Protein AF-A0A9D2EXW7-F1 (afdb_monomer_lite)

Radius of gyration: 15.66 Å; chains: 1; bounding box: 47×30×34 Å

Secondary structure (DSSP, 8-state):
--HHHHHHHHHHHHHHHHIIIIIHHHHHHH-HHHHHHHHHHHHH--HHHHHHHHHHHHHHHHHHHHHHHH--TTSHHHHHHHHHHHHHHHHHH-TTT--HHHHHHHHHHHHH-HHHHHHHHHHH-TTHHHHHHHHHHHHH-

pLDDT: mean 93.56, std 4.59, range [64.69, 98.62]

Organism: NCBI:txid2838712

Foldseek 3Di:
DDPVVVVLVVLLVVLVVCCVVCVVVCCVVPNPVQSVQLSVLSSPDDPVLVVVLVVLVLVLLVLLLVVVVVVDLLDPSNLVSLVSVLVSVCSRRNPVRDDLVVQLVVLVVLVVDVVSQCVSCVSRNHCSSVSNSSSSVSNSD

Structure (mmCIF, N/CA/C/O backbone):
data_AF-A0A9D2EXW7-F1
#
_entry.id   AF-A0A9D2EXW7-F1
#
loop_
_atom_site.group_PDB
_atom_site.id
_atom_site.type_symbol
_atom_site.label_atom_id
_atom_site.label_alt_id
_atom_site.label_comp_id
_atom_site.label_asym_id
_atom_site.label_entity_id
_atom_site.label_seq_id
_atom_site.pdbx_PDB_ins_code
_atom_site.Cartn_x
_atom_site.Cartn_y
_atom_site.Cartn_z
_atom_site.occupancy
_atom_site.B_iso_or_equiv
_atom_site.auth_seq_id
_atom_site.auth_comp_id
_atom_site.auth_asym_id
_atom_site.auth_atom_id
_atom_site.pdbx_PDB_model_num
ATOM 1 N N . MET A 1 1 ? 29.314 3.606 -13.745 1.00 64.69 1 MET A N 1
ATOM 2 C CA . MET A 1 1 ? 27.901 3.501 -14.158 1.00 64.69 1 MET A CA 1
ATOM 3 C C . MET A 1 1 ? 27.293 4.883 -14.022 1.00 64.69 1 MET A C 1
ATOM 5 O O . MET A 1 1 ? 27.825 5.673 -13.252 1.00 64.69 1 MET A O 1
ATOM 9 N N . SER A 1 2 ? 26.284 5.225 -14.819 1.00 88.25 2 SER A N 1
ATOM 10 C CA . SER A 1 2 ? 25.546 6.481 -14.599 1.00 88.25 2 SER A CA 1
ATOM 11 C C . SER A 1 2 ? 24.506 6.305 -13.486 1.00 88.25 2 SER A C 1
ATOM 13 O O . SER A 1 2 ? 24.020 5.192 -13.287 1.00 88.25 2 SER A O 1
ATOM 15 N N . GLU A 1 3 ? 24.109 7.388 -12.808 1.00 85.19 3 GLU A N 1
ATOM 16 C CA . GLU A 1 3 ? 23.047 7.368 -11.778 1.00 85.19 3 GLU A CA 1
ATOM 17 C C . GLU A 1 3 ? 21.751 6.717 -12.302 1.00 85.19 3 GLU A C 1
ATOM 19 O O . GLU A 1 3 ? 21.071 5.960 -11.611 1.00 85.19 3 GLU A O 1
ATOM 24 N N . HIS A 1 4 ? 21.447 6.941 -13.582 1.00 84.81 4 HIS A N 1
ATOM 25 C CA . HIS A 1 4 ? 20.311 6.335 -14.269 1.00 84.81 4 HIS A CA 1
ATOM 26 C C . HIS A 1 4 ? 20.429 4.805 -14.407 1.00 84.81 4 HIS A C 1
ATOM 28 O O . HIS A 1 4 ? 19.433 4.091 -14.272 1.00 84.81 4 HIS A O 1
ATOM 34 N N . GLU A 1 5 ? 21.625 4.280 -14.678 1.00 88.25 5 GLU A N 1
ATOM 35 C CA . GLU A 1 5 ? 21.863 2.833 -14.753 1.00 88.25 5 GLU A CA 1
ATOM 36 C C . GLU A 1 5 ? 21.848 2.175 -13.374 1.00 88.25 5 GLU A C 1
ATOM 38 O O . GLU A 1 5 ? 21.300 1.081 -13.230 1.00 88.25 5 GLU A O 1
ATOM 43 N N . GLU A 1 6 ? 22.399 2.850 -12.364 1.00 91.12 6 GLU A N 1
ATOM 44 C CA . GLU A 1 6 ? 22.346 2.416 -10.964 1.00 91.12 6 GLU A CA 1
ATOM 45 C C . GLU A 1 6 ? 20.900 2.288 -10.486 1.00 91.12 6 GLU A C 1
ATOM 47 O O . GLU A 1 6 ? 20.502 1.242 -9.971 1.00 91.12 6 GLU A O 1
ATOM 52 N N . PHE A 1 7 ? 20.074 3.301 -10.752 1.00 92.25 7 PHE A N 1
ATOM 53 C CA . PHE A 1 7 ? 18.669 3.269 -10.369 1.00 92.25 7 PHE A CA 1
ATOM 54 C C . PHE A 1 7 ? 17.874 2.183 -11.112 1.00 92.25 7 PHE A C 1
ATOM 56 O O . PHE A 1 7 ? 17.059 1.479 -10.514 1.00 92.25 7 PHE A O 1
ATOM 63 N N . LYS A 1 8 ? 18.133 1.974 -12.412 1.00 91.50 8 LYS A N 1
ATOM 64 C CA . LYS A 1 8 ? 17.538 0.847 -13.153 1.00 91.50 8 LYS A CA 1
ATOM 65 C C . LYS A 1 8 ? 17.917 -0.505 -12.554 1.00 91.50 8 LYS A C 1
ATOM 67 O O . LYS A 1 8 ? 17.059 -1.383 -12.474 1.00 91.50 8 LYS A O 1
ATOM 72 N N . ALA A 1 9 ? 19.175 -0.678 -12.149 1.00 93.06 9 ALA A N 1
ATOM 73 C CA . ALA A 1 9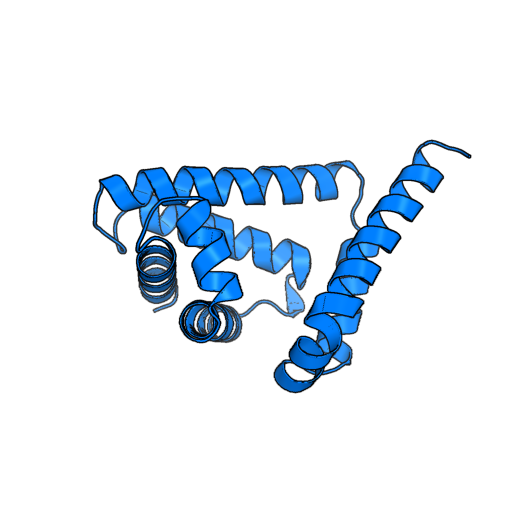 ? 19.632 -1.906 -11.513 1.00 93.06 9 ALA A CA 1
ATOM 74 C C . ALA A 1 9 ? 18.941 -2.135 -10.160 1.00 93.06 9 ALA A C 1
ATOM 76 O O . ALA A 1 9 ? 18.497 -3.251 -9.908 1.00 93.06 9 ALA A O 1
ATOM 77 N N . LEU A 1 10 ? 18.772 -1.080 -9.356 1.00 93.69 10 LEU A N 1
ATOM 78 C CA . LEU A 1 10 ? 18.067 -1.136 -8.072 1.00 93.69 10 LEU A CA 1
ATOM 79 C C . LEU A 1 10 ? 16.608 -1.578 -8.238 1.00 93.69 10 LEU A C 1
ATOM 81 O O . LEU A 1 10 ? 16.165 -2.499 -7.556 1.00 93.69 10 LEU A O 1
ATOM 85 N N . LYS A 1 11 ? 15.869 -0.983 -9.184 1.00 93.88 11 LYS A N 1
ATOM 86 C CA . LYS A 1 11 ? 14.479 -1.387 -9.458 1.00 93.88 11 LYS A CA 1
ATOM 87 C C . LYS A 1 11 ? 14.377 -2.844 -9.892 1.00 93.88 11 LYS A C 1
ATOM 89 O O . LYS A 1 11 ? 13.514 -3.568 -9.409 1.00 93.88 11 LYS A O 1
ATOM 94 N N . ARG A 1 12 ? 15.261 -3.272 -10.801 1.00 93.94 12 ARG A N 1
ATOM 95 C CA . ARG A 1 12 ? 15.299 -4.661 -11.271 1.00 93.94 12 ARG A CA 1
ATOM 96 C C . ARG A 1 12 ? 15.551 -5.622 -10.113 1.00 93.94 12 ARG A C 1
ATOM 98 O O . ARG A 1 12 ? 14.824 -6.597 -9.995 1.00 93.94 12 ARG A O 1
ATOM 105 N N . GLN A 1 13 ? 16.516 -5.315 -9.248 1.00 95.00 13 GLN A N 1
ATOM 106 C CA . GLN A 1 13 ? 16.797 -6.132 -8.073 1.00 95.00 13 GLN A CA 1
ATOM 107 C C . GLN A 1 13 ? 15.569 -6.242 -7.157 1.00 95.00 13 GLN A C 1
ATOM 109 O O . GLN A 1 13 ? 15.202 -7.348 -6.777 1.00 95.00 13 GLN A O 1
ATOM 114 N N . ALA A 1 14 ? 14.893 -5.129 -6.857 1.00 93.06 14 ALA A N 1
ATOM 115 C CA . ALA A 1 14 ? 13.689 -5.144 -6.024 1.00 93.06 14 ALA A CA 1
ATOM 116 C C . ALA A 1 14 ? 12.558 -5.999 -6.634 1.00 93.06 14 ALA A C 1
ATOM 118 O O . ALA A 1 14 ? 11.897 -6.758 -5.926 1.00 93.06 14 ALA A O 1
ATOM 119 N N . ILE A 1 15 ? 12.358 -5.914 -7.954 1.00 94.19 15 ILE A N 1
ATOM 120 C CA . ILE A 1 15 ? 11.365 -6.724 -8.678 1.00 94.19 15 ILE A CA 1
ATOM 121 C C . ILE A 1 15 ? 11.743 -8.211 -8.643 1.00 94.19 15 ILE A C 1
ATOM 123 O O . ILE A 1 15 ? 10.897 -9.045 -8.333 1.00 94.19 15 ILE A O 1
ATOM 127 N N . GLU A 1 16 ? 13.005 -8.555 -8.909 1.00 94.44 16 GLU A N 1
ATOM 128 C CA . GLU A 1 16 ? 13.503 -9.938 -8.876 1.00 94.44 16 GLU A CA 1
ATOM 129 C C . GLU A 1 16 ? 13.417 -10.553 -7.472 1.00 94.44 16 GLU A C 1
ATOM 131 O O . GLU A 1 16 ? 13.066 -11.724 -7.320 1.00 94.44 16 GLU A O 1
ATOM 136 N N . GLU A 1 17 ? 13.706 -9.774 -6.429 1.00 93.81 17 GLU A N 1
ATOM 137 C CA . GLU A 1 17 ? 13.568 -10.209 -5.040 1.00 93.81 17 GLU A CA 1
ATOM 138 C C . GLU A 1 17 ? 12.105 -10.497 -4.685 1.00 93.81 17 GLU A C 1
ATOM 140 O O . GLU A 1 17 ? 11.823 -11.549 -4.102 1.00 93.81 17 GLU A O 1
ATOM 145 N N . ASN A 1 18 ? 11.180 -9.623 -5.098 1.00 91.62 18 ASN A N 1
ATOM 146 C CA . ASN A 1 18 ? 9.744 -9.838 -4.933 1.00 91.62 18 ASN A CA 1
ATOM 147 C C . ASN A 1 18 ? 9.257 -11.070 -5.714 1.00 91.62 18 ASN A C 1
ATOM 149 O O . ASN A 1 18 ? 8.551 -11.911 -5.161 1.00 91.62 18 ASN A O 1
ATOM 153 N N . GLU A 1 19 ? 9.676 -11.227 -6.970 1.00 90.75 19 GLU A N 1
ATOM 154 C CA . GLU A 1 19 ? 9.340 -12.381 -7.810 1.00 90.75 19 GLU A CA 1
ATOM 155 C C . GLU A 1 19 ? 9.844 -13.693 -7.189 1.00 90.75 19 GLU A C 1
ATOM 157 O O . GLU A 1 19 ? 9.128 -14.693 -7.138 1.00 90.75 19 GLU A O 1
ATOM 162 N N . ARG A 1 20 ? 11.060 -13.692 -6.636 1.00 93.50 20 ARG A N 1
ATOM 163 C CA . ARG A 1 20 ? 11.626 -14.859 -5.952 1.00 93.50 20 ARG A CA 1
ATOM 164 C C . ARG A 1 20 ? 10.865 -15.210 -4.671 1.00 93.50 20 ARG A C 1
ATOM 166 O O . ARG A 1 20 ? 10.736 -16.392 -4.359 1.00 93.50 20 ARG A O 1
ATOM 173 N N . ALA A 1 21 ? 10.404 -14.209 -3.923 1.00 87.88 21 ALA A N 1
ATOM 174 C CA . ALA A 1 21 ? 9.714 -14.406 -2.651 1.00 87.88 21 ALA A CA 1
ATOM 175 C C . ALA A 1 21 ? 8.222 -14.755 -2.817 1.00 87.88 21 ALA A C 1
ATOM 177 O O . ALA A 1 21 ? 7.698 -15.576 -2.063 1.00 87.88 21 ALA A O 1
ATOM 178 N N . HIS A 1 22 ? 7.550 -14.153 -3.803 1.00 87.25 22 HIS A N 1
ATOM 179 C CA . HIS A 1 22 ? 6.088 -14.160 -3.928 1.00 87.25 22 HIS A CA 1
ATOM 180 C C . HIS A 1 22 ? 5.572 -14.503 -5.337 1.00 87.25 22 HIS A C 1
ATOM 182 O O . HIS A 1 22 ? 4.378 -14.751 -5.498 1.00 87.25 22 HIS A O 1
ATOM 188 N N . GLY A 1 23 ? 6.434 -14.559 -6.358 1.00 89.62 23 GLY A N 1
ATOM 189 C CA . GLY A 1 23 ? 6.032 -14.677 -7.765 1.00 89.62 23 GLY A CA 1
ATOM 190 C C . GLY A 1 23 ? 5.238 -15.942 -8.081 1.00 89.62 23 GLY A C 1
ATOM 191 O O . GLY A 1 23 ? 4.206 -15.862 -8.736 1.00 89.62 23 GLY A O 1
ATOM 192 N N . ARG A 1 24 ? 5.641 -17.109 -7.553 1.00 93.00 24 ARG A N 1
ATOM 193 C CA . ARG A 1 24 ? 4.905 -18.373 -7.772 1.00 93.00 24 ARG A CA 1
ATOM 194 C C . ARG A 1 24 ? 3.452 -18.279 -7.300 1.00 93.00 24 ARG A C 1
ATOM 196 O O . ARG A 1 24 ? 2.546 -18.576 -8.067 1.00 93.00 24 ARG A O 1
ATOM 203 N N . GLU A 1 25 ? 3.241 -17.842 -6.063 1.00 88.56 25 GLU A N 1
ATOM 204 C CA . GLU A 1 25 ? 1.899 -17.675 -5.499 1.00 88.56 25 GLU A CA 1
ATOM 205 C C . GLU A 1 25 ? 1.097 -16.621 -6.268 1.00 88.56 25 GLU A C 1
ATOM 207 O O . GLU A 1 25 ? -0.079 -16.826 -6.574 1.00 88.56 25 GLU A O 1
ATOM 212 N N . ALA A 1 26 ? 1.728 -15.490 -6.594 1.00 87.56 26 ALA A N 1
ATOM 213 C CA . ALA A 1 26 ? 1.077 -14.425 -7.340 1.00 87.56 26 ALA A CA 1
ATOM 214 C C . ALA A 1 26 ? 0.623 -14.913 -8.726 1.00 87.56 26 ALA A C 1
ATOM 216 O O . ALA A 1 26 ? -0.495 -14.611 -9.138 1.00 87.56 26 ALA A O 1
ATOM 217 N N . ARG A 1 27 ? 1.440 -15.719 -9.412 1.00 93.50 27 ARG A N 1
ATOM 218 C CA . ARG A 1 27 ? 1.114 -16.321 -10.714 1.00 93.50 27 ARG A CA 1
ATOM 219 C C . ARG A 1 27 ? 0.012 -17.365 -10.608 1.00 93.50 27 ARG A C 1
ATOM 221 O O . ARG A 1 27 ? -0.907 -17.351 -11.417 1.00 93.50 27 ARG A O 1
ATOM 228 N N . GLU A 1 28 ? 0.044 -18.220 -9.588 1.00 91.44 28 GLU A N 1
ATOM 229 C CA . GLU A 1 28 ? -1.023 -19.199 -9.335 1.00 91.44 28 GLU A CA 1
ATOM 230 C C . GLU A 1 28 ? -2.379 -18.521 -9.078 1.00 91.44 28 GLU A C 1
ATOM 232 O O . GLU A 1 28 ? -3.416 -19.039 -9.492 1.00 91.44 28 GLU A O 1
ATOM 237 N N . ARG A 1 29 ? -2.384 -17.350 -8.425 1.00 85.69 29 ARG A N 1
ATOM 238 C CA . ARG A 1 29 ? -3.615 -16.632 -8.067 1.00 85.69 29 ARG A CA 1
ATOM 239 C C . ARG A 1 29 ? -4.108 -15.663 -9.145 1.00 85.69 29 ARG A C 1
ATOM 241 O O . ARG A 1 29 ? -5.316 -15.550 -9.341 1.00 85.69 29 ARG A O 1
ATOM 248 N N . TYR A 1 30 ? -3.205 -14.947 -9.809 1.00 85.88 30 TYR A N 1
ATOM 249 C CA . TYR A 1 30 ? -3.541 -13.835 -10.709 1.00 85.88 30 TYR A CA 1
ATOM 250 C C . TYR A 1 30 ? -3.129 -14.070 -12.170 1.00 85.88 30 TYR A C 1
ATOM 252 O O . TYR A 1 30 ? -3.553 -13.317 -13.046 1.00 85.88 30 TYR A O 1
ATOM 260 N N . GLY A 1 31 ? -2.357 -15.124 -12.445 1.00 91.62 31 GLY A N 1
ATOM 261 C CA . GLY A 1 31 ? -1.861 -15.476 -13.773 1.00 91.62 31 GLY A CA 1
ATOM 262 C C . GLY A 1 31 ? -0.555 -14.777 -14.148 1.00 91.62 31 GLY A C 1
ATOM 263 O O . GLY A 1 31 ? -0.245 -13.684 -13.668 1.00 91.62 31 GLY A O 1
ATOM 264 N N . ASP A 1 32 ? 0.193 -15.412 -15.051 1.00 94.38 32 ASP A N 1
ATOM 265 C CA . ASP A 1 32 ? 1.488 -14.919 -15.533 1.00 94.38 32 ASP A CA 1
ATOM 266 C C . ASP A 1 32 ? 1.383 -13.513 -16.131 1.00 94.38 32 ASP A C 1
ATOM 268 O O . ASP A 1 32 ? 2.082 -12.604 -15.689 1.00 94.38 32 ASP A O 1
ATOM 272 N N . ASP A 1 33 ? 0.417 -13.296 -17.026 1.00 93.44 33 ASP A N 1
ATOM 273 C CA . ASP A 1 33 ? 0.213 -12.009 -17.698 1.00 93.44 33 ASP A CA 1
ATOM 274 C C . ASP A 1 33 ? -0.042 -10.842 -16.731 1.00 93.44 33 ASP A C 1
ATOM 276 O O . ASP A 1 33 ? 0.241 -9.686 -17.056 1.00 93.44 33 ASP A O 1
ATOM 280 N N . ALA A 1 34 ? -0.652 -11.100 -15.570 1.00 89.94 34 ALA A N 1
ATOM 281 C CA . ALA A 1 34 ? -0.915 -10.062 -14.577 1.00 89.94 34 ALA A CA 1
ATOM 282 C C . ALA A 1 34 ? 0.354 -9.700 -13.800 1.00 89.94 34 ALA A C 1
ATOM 284 O O . ALA A 1 34 ? 0.622 -8.516 -13.589 1.00 89.94 34 ALA A O 1
ATOM 285 N N . VAL A 1 35 ? 1.134 -10.711 -13.413 1.00 91.62 35 VAL A N 1
ATOM 286 C CA . VAL A 1 35 ? 2.400 -10.533 -12.693 1.00 91.62 35 VAL A CA 1
ATOM 287 C C . VAL A 1 35 ? 3.444 -9.878 -13.594 1.00 91.62 35 VAL A C 1
ATOM 289 O O . VAL A 1 35 ? 4.071 -8.902 -13.186 1.00 91.62 35 VAL A O 1
ATOM 292 N N . ASP A 1 36 ? 3.565 -10.330 -14.842 1.00 94.62 36 ASP A N 1
ATOM 293 C CA . ASP A 1 36 ? 4.504 -9.764 -15.812 1.00 94.62 36 ASP A CA 1
ATOM 294 C C . ASP A 1 36 ? 4.181 -8.293 -16.098 1.00 94.62 36 ASP A C 1
ATOM 296 O O . ASP A 1 36 ? 5.063 -7.438 -16.011 1.00 94.62 36 ASP A O 1
ATOM 300 N N . ALA A 1 37 ? 2.904 -7.957 -16.310 1.00 93.38 37 ALA A N 1
ATOM 301 C CA . ALA A 1 37 ? 2.490 -6.570 -16.514 1.00 93.38 37 ALA A CA 1
ATOM 302 C C . ALA A 1 37 ? 2.774 -5.672 -15.295 1.00 93.38 37 ALA A C 1
ATOM 304 O O . ALA A 1 37 ? 3.162 -4.513 -15.461 1.00 93.38 37 ALA A O 1
ATOM 305 N N . ALA A 1 38 ? 2.600 -6.183 -14.071 1.00 92.25 38 ALA A N 1
ATOM 306 C CA . ALA A 1 38 ? 2.926 -5.437 -12.856 1.00 92.25 38 ALA A CA 1
ATOM 307 C C . ALA A 1 38 ? 4.444 -5.209 -12.720 1.00 92.25 38 ALA A C 1
ATOM 309 O O . ALA A 1 38 ? 4.887 -4.094 -12.430 1.00 92.25 38 ALA A O 1
ATOM 310 N N . ASN A 1 39 ? 5.252 -6.233 -13.001 1.00 94.31 39 ASN A N 1
ATOM 311 C CA . ASN A 1 39 ? 6.712 -6.146 -12.981 1.00 94.31 39 ASN A CA 1
ATOM 312 C C . ASN A 1 39 ? 7.234 -5.155 -14.039 1.00 94.31 39 ASN A C 1
ATOM 314 O O . ASN A 1 39 ? 8.057 -4.289 -13.730 1.00 94.31 39 ASN A O 1
ATOM 318 N N . GLU A 1 40 ? 6.716 -5.207 -15.268 1.00 94.25 40 GLU A N 1
ATOM 319 C CA . GLU A 1 40 ? 7.039 -4.247 -16.333 1.00 94.25 40 GLU A CA 1
ATOM 320 C C . GLU A 1 40 ? 6.642 -2.813 -15.958 1.00 94.25 40 GLU A C 1
ATOM 322 O O . GLU A 1 40 ? 7.394 -1.857 -16.194 1.00 94.25 40 GLU A O 1
ATOM 327 N N . ARG A 1 41 ? 5.482 -2.640 -15.312 1.00 92.88 41 ARG A N 1
ATOM 328 C CA . ARG A 1 41 ? 5.038 -1.330 -14.830 1.00 92.88 41 ARG A CA 1
ATOM 329 C C . ARG A 1 41 ?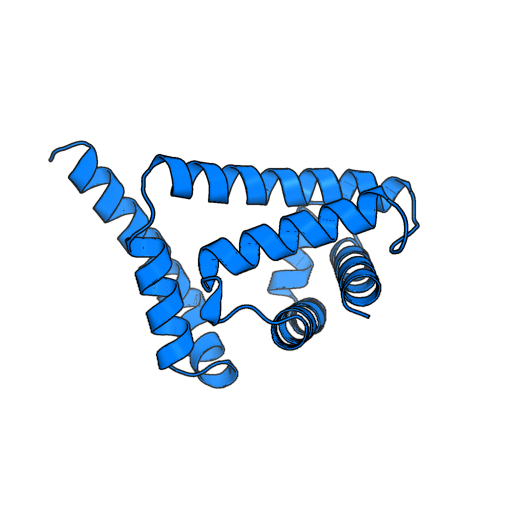 6.018 -0.765 -13.809 1.00 92.88 41 ARG A C 1
ATOM 331 O O . ARG A 1 41 ? 6.461 0.370 -13.979 1.00 92.88 41 ARG A O 1
ATOM 338 N N . LEU A 1 42 ? 6.409 -1.543 -12.804 1.00 92.56 42 LEU A N 1
ATOM 339 C CA . LEU A 1 42 ? 7.394 -1.118 -11.806 1.00 92.56 42 LEU A CA 1
ATOM 340 C C . LEU A 1 42 ? 8.753 -0.798 -12.441 1.00 92.56 42 LEU A C 1
ATOM 342 O O . LEU A 1 42 ? 9.374 0.217 -12.116 1.00 92.56 42 LEU A O 1
ATOM 346 N N . ALA A 1 43 ? 9.193 -1.610 -13.404 1.00 93.62 43 ALA A N 1
ATOM 347 C CA . ALA A 1 43 ? 10.436 -1.375 -14.129 1.00 93.62 43 ALA A CA 1
ATOM 348 C C . ALA A 1 43 ? 10.406 -0.063 -14.937 1.00 93.62 43 ALA A C 1
ATOM 350 O O . ALA A 1 43 ? 11.444 0.597 -15.066 1.00 93.62 43 ALA A O 1
ATOM 351 N N . SER A 1 44 ? 9.234 0.348 -15.434 1.00 92.56 44 SER A N 1
ATOM 352 C CA . SER A 1 44 ? 9.053 1.568 -16.238 1.00 92.56 44 SER A CA 1
ATOM 353 C C . SER A 1 44 ? 8.864 2.858 -15.432 1.00 92.56 44 SER A C 1
ATOM 355 O O . SER A 1 44 ? 9.007 3.931 -16.016 1.00 92.56 44 SER A O 1
ATOM 357 N N . LEU A 1 45 ? 8.613 2.790 -14.117 1.00 91.81 45 LEU A N 1
ATOM 358 C CA . LEU A 1 45 ? 8.489 3.983 -13.267 1.00 91.81 45 LEU A CA 1
ATOM 359 C C . LEU A 1 45 ? 9.738 4.872 -13.359 1.00 91.81 45 LEU A C 1
ATOM 361 O O . LEU A 1 45 ? 10.873 4.388 -13.271 1.00 91.81 45 LEU A O 1
ATOM 365 N N . SER A 1 46 ? 9.544 6.181 -13.487 1.00 92.38 46 SER A N 1
ATOM 366 C CA . SER A 1 46 ? 10.609 7.162 -13.270 1.00 92.38 46 SER A CA 1
ATOM 367 C C . SER A 1 46 ? 11.112 7.128 -11.820 1.00 92.38 46 SER A C 1
ATOM 369 O O . SER A 1 46 ? 10.495 6.531 -10.936 1.00 92.38 46 SER A O 1
ATOM 371 N N . GLN A 1 47 ? 12.259 7.758 -11.561 1.00 92.50 47 GLN A N 1
ATOM 372 C CA . GLN A 1 47 ? 12.799 7.857 -10.202 1.00 92.50 47 GLN A CA 1
ATOM 373 C C . GLN A 1 47 ? 11.852 8.610 -9.262 1.00 92.50 47 GLN A C 1
ATOM 375 O O . GLN A 1 47 ? 11.667 8.194 -8.118 1.00 92.50 47 GLN A O 1
ATOM 380 N N . ASP A 1 48 ? 11.198 9.656 -9.767 1.00 92.25 48 ASP A N 1
ATOM 381 C CA . ASP A 1 48 ? 10.209 10.415 -9.007 1.00 92.25 48 ASP A CA 1
ATOM 382 C C . ASP A 1 48 ? 8.968 9.574 -8.704 1.00 92.25 48 ASP A C 1
ATOM 384 O O . ASP A 1 48 ? 8.565 9.499 -7.546 1.00 92.25 48 ASP A O 1
ATOM 388 N N . GLU A 1 49 ? 8.410 8.867 -9.695 1.00 91.69 49 GLU A N 1
ATOM 389 C CA . GLU A 1 49 ? 7.258 7.976 -9.481 1.00 91.69 49 GLU A CA 1
ATOM 390 C C . GLU A 1 49 ? 7.576 6.832 -8.506 1.00 91.69 49 GLU A C 1
ATOM 392 O O . GLU A 1 49 ? 6.737 6.463 -7.685 1.00 91.69 49 GLU A O 1
ATOM 397 N N . TRP A 1 50 ? 8.786 6.271 -8.565 1.00 92.88 50 TRP A N 1
ATOM 398 C CA . TRP A 1 50 ? 9.227 5.259 -7.605 1.00 92.88 50 TRP A CA 1
ATOM 399 C C . TRP A 1 50 ? 9.319 5.835 -6.189 1.00 92.88 50 TRP A C 1
ATOM 401 O O . TRP A 1 50 ? 8.814 5.242 -5.237 1.00 92.88 50 TRP A O 1
ATOM 411 N N . GLY A 1 51 ? 9.899 7.030 -6.050 1.00 93.62 51 GLY A N 1
ATOM 412 C CA . GLY A 1 51 ? 9.935 7.739 -4.775 1.00 93.62 51 GLY A CA 1
ATOM 413 C C . GLY A 1 51 ? 8.536 8.091 -4.261 1.00 93.62 51 GLY A C 1
ATOM 414 O O . GLY A 1 51 ? 8.278 8.001 -3.064 1.00 93.62 51 GLY A O 1
ATOM 415 N N . GLU A 1 52 ? 7.603 8.463 -5.138 1.00 92.62 52 GLU A N 1
ATOM 416 C CA . GLU A 1 52 ? 6.198 8.670 -4.778 1.00 92.62 52 GLU A CA 1
ATOM 417 C C . GLU A 1 52 ? 5.524 7.387 -4.297 1.00 92.62 52 GLU A C 1
ATOM 419 O O . GLU A 1 52 ? 4.800 7.431 -3.303 1.00 92.62 52 GLU A O 1
ATOM 424 N N . LYS A 1 53 ? 5.780 6.251 -4.955 1.00 93.81 53 LYS A N 1
ATOM 425 C CA . LYS A 1 53 ? 5.290 4.934 -4.529 1.00 93.81 53 LYS A CA 1
ATOM 426 C C . LYS A 1 53 ? 5.761 4.608 -3.110 1.00 93.81 53 LYS A C 1
ATOM 428 O O . LYS A 1 53 ? 4.937 4.238 -2.276 1.00 93.81 53 LYS A O 1
ATOM 433 N N . ASP A 1 54 ? 7.053 4.780 -2.828 1.00 93.62 54 ASP A N 1
ATOM 434 C CA . ASP A 1 54 ? 7.635 4.508 -1.506 1.00 93.62 54 ASP A CA 1
ATOM 435 C C . ASP A 1 54 ? 7.081 5.454 -0.431 1.00 93.62 54 ASP A C 1
ATOM 437 O O . ASP A 1 54 ? 6.696 5.016 0.654 1.00 93.62 54 ASP A O 1
ATOM 441 N N . ARG A 1 55 ? 6.965 6.755 -0.733 1.00 97.06 55 ARG A N 1
ATOM 442 C CA . ARG A 1 55 ? 6.363 7.732 0.192 1.00 97.06 55 ARG A CA 1
ATOM 443 C C . ARG A 1 55 ? 4.894 7.423 0.466 1.00 97.06 55 ARG A C 1
ATOM 445 O O . ARG A 1 55 ? 4.459 7.527 1.608 1.00 97.06 55 ARG A O 1
ATOM 452 N N . LEU A 1 56 ? 4.135 7.038 -0.561 1.00 97.62 56 LEU A N 1
ATOM 453 C CA . LEU A 1 56 ? 2.727 6.678 -0.418 1.00 97.62 56 LEU A CA 1
ATOM 454 C C . LEU A 1 56 ? 2.555 5.437 0.463 1.00 97.62 56 LEU A C 1
ATOM 456 O O . LEU A 1 56 ? 1.649 5.408 1.286 1.00 97.62 56 LEU A O 1
ATOM 460 N N . GLU A 1 57 ? 3.432 4.442 0.331 1.00 96.38 57 GLU A N 1
ATOM 461 C CA . GLU A 1 57 ? 3.432 3.247 1.181 1.00 96.38 57 GLU A CA 1
ATOM 462 C C . GLU A 1 57 ? 3.613 3.593 2.667 1.00 96.38 57 GLU A C 1
ATOM 464 O O . GLU A 1 57 ? 2.866 3.105 3.516 1.00 96.38 57 GLU A O 1
ATOM 469 N N . GLN A 1 58 ? 4.559 4.480 2.991 1.00 97.75 58 GLN A N 1
ATOM 470 C CA . GLN A 1 58 ? 4.757 4.938 4.372 1.00 97.75 58 GLN A CA 1
ATOM 471 C C . GLN A 1 58 ? 3.572 5.772 4.869 1.00 97.75 58 GLN A C 1
ATOM 473 O O . GLN A 1 58 ? 3.070 5.537 5.967 1.00 97.75 58 GLN A O 1
ATOM 478 N N . ALA A 1 59 ? 3.063 6.680 4.034 1.00 98.31 59 ALA A N 1
ATOM 479 C CA . ALA A 1 59 ? 1.905 7.499 4.370 1.00 98.31 59 ALA A CA 1
ATOM 480 C C . ALA A 1 59 ? 0.647 6.646 4.623 1.00 98.31 59 ALA A C 1
ATOM 482 O O . ALA A 1 59 ? -0.142 6.972 5.502 1.00 98.31 59 ALA A O 1
ATOM 483 N N . ILE A 1 60 ? 0.468 5.527 3.909 1.00 98.50 60 ILE A N 1
ATOM 484 C CA . ILE A 1 60 ? -0.614 4.563 4.172 1.00 98.50 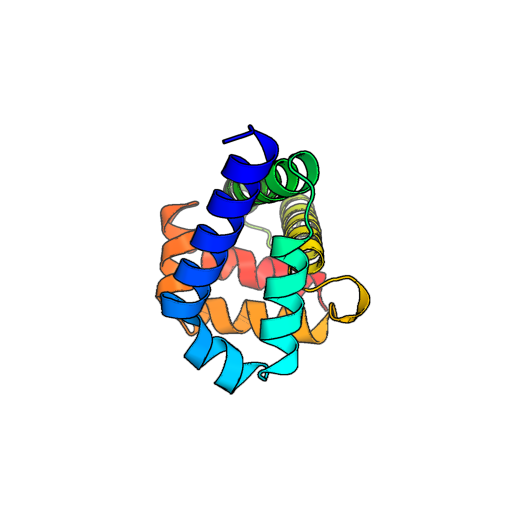60 ILE A CA 1
ATOM 485 C C . ILE A 1 60 ? -0.493 3.984 5.584 1.00 98.50 60 ILE A C 1
ATOM 487 O O . ILE A 1 60 ? -1.494 3.904 6.290 1.00 98.50 60 ILE A O 1
ATOM 491 N N . LYS A 1 61 ? 0.713 3.611 6.027 1.00 98.31 61 LYS A N 1
ATOM 492 C CA . LYS A 1 61 ? 0.937 3.072 7.380 1.00 98.31 61 LYS A CA 1
ATOM 493 C C . LYS A 1 61 ? 0.661 4.113 8.462 1.00 98.31 61 LYS A C 1
ATOM 495 O O . LYS A 1 61 ? 0.045 3.806 9.478 1.00 98.31 61 LYS A O 1
ATOM 500 N N . GLU A 1 62 ? 1.090 5.351 8.248 1.00 98.25 62 GLU A N 1
ATOM 501 C CA . GLU A 1 62 ? 0.800 6.465 9.159 1.00 98.25 62 GLU A CA 1
ATOM 502 C C . GLU A 1 62 ? -0.702 6.762 9.227 1.00 98.25 62 GLU A C 1
ATOM 504 O O . GLU A 1 62 ? -1.267 6.872 10.317 1.00 98.25 62 GLU A O 1
ATOM 509 N N . GLN A 1 63 ? -1.366 6.813 8.071 1.00 98.56 63 GLN A N 1
ATOM 510 C CA . GLN A 1 63 ? -2.804 7.031 7.991 1.00 98.56 63 GLN A CA 1
ATOM 511 C C . GLN A 1 63 ? -3.589 5.874 8.618 1.00 98.56 63 GLN A C 1
ATOM 513 O O . GLN A 1 63 ? -4.611 6.114 9.257 1.00 98.56 63 GLN A O 1
ATOM 518 N N . LEU A 1 64 ? -3.106 4.635 8.498 1.00 98.56 64 LEU A N 1
ATOM 519 C CA . LEU A 1 64 ? -3.694 3.472 9.159 1.00 98.56 64 LEU A CA 1
ATOM 520 C C . LEU A 1 64 ? -3.668 3.637 10.680 1.00 98.56 64 LEU A C 1
ATOM 522 O O . LEU A 1 64 ? -4.719 3.529 11.309 1.00 98.56 64 LEU A O 1
ATOM 526 N N . ARG A 1 65 ? -2.520 4.014 11.263 1.00 98.25 65 ARG A N 1
ATOM 527 C CA . ARG A 1 65 ? -2.432 4.332 12.702 1.00 98.25 65 ARG A CA 1
ATOM 528 C C . ARG A 1 65 ? -3.434 5.414 13.101 1.00 98.25 65 ARG A C 1
ATOM 530 O O . ARG A 1 65 ? -4.145 5.262 14.091 1.00 98.25 65 ARG A O 1
ATOM 537 N N . ALA A 1 66 ? -3.506 6.501 12.333 1.00 97.75 66 ALA A N 1
ATOM 538 C CA . ALA A 1 66 ? -4.407 7.614 12.625 1.00 97.75 66 ALA A CA 1
ATOM 539 C C . ALA A 1 66 ? -5.887 7.205 12.538 1.00 97.75 66 ALA A C 1
ATOM 541 O O . ALA A 1 66 ? -6.688 7.578 13.395 1.00 97.75 66 ALA A O 1
ATOM 542 N N . ALA A 1 67 ? -6.255 6.412 11.531 1.00 98.19 67 ALA A N 1
ATOM 543 C CA . ALA A 1 67 ? -7.614 5.922 11.359 1.00 98.19 67 ALA A CA 1
ATOM 544 C C . ALA A 1 67 ? -8.009 4.941 12.473 1.00 98.19 67 ALA A C 1
ATOM 546 O O . ALA A 1 67 ? -9.111 5.059 13.012 1.00 98.19 67 ALA A O 1
ATOM 547 N N . MET A 1 68 ? -7.100 4.057 12.896 1.00 97.94 68 MET A N 1
ATOM 548 C CA . MET A 1 68 ? -7.339 3.125 14.004 1.00 97.94 68 MET A CA 1
ATOM 549 C C . MET A 1 68 ? -7.680 3.838 15.316 1.00 97.94 68 MET A C 1
ATOM 551 O O . MET A 1 68 ? -8.554 3.372 16.042 1.00 97.94 68 MET A O 1
ATOM 555 N N . VAL A 1 69 ? -7.070 4.997 15.602 1.00 97.19 69 VAL A N 1
ATOM 556 C CA . VAL A 1 69 ? -7.393 5.800 16.801 1.00 97.19 69 VAL A CA 1
ATOM 557 C C . VAL A 1 69 ? -8.867 6.214 16.833 1.00 97.19 69 VAL A C 1
ATOM 559 O O . VAL A 1 69 ? -9.448 6.345 17.908 1.00 97.19 69 VAL A O 1
ATOM 562 N N . THR A 1 70 ? -9.494 6.406 15.670 1.00 96.50 70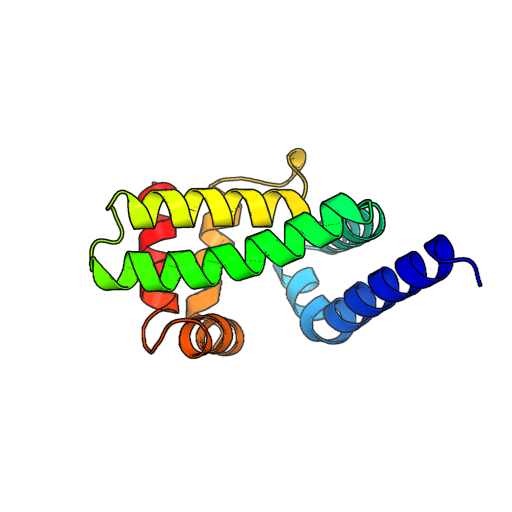 THR A N 1
ATOM 563 C CA . THR A 1 70 ? -10.920 6.754 15.600 1.00 96.50 70 THR A CA 1
ATOM 564 C C . THR A 1 70 ? -11.845 5.565 15.842 1.00 96.50 70 THR A C 1
ATOM 566 O O . THR A 1 70 ? -12.991 5.766 16.236 1.00 96.50 70 THR A O 1
ATOM 569 N N . GLY A 1 71 ? -11.367 4.341 15.595 1.00 95.31 71 GLY A N 1
ATOM 570 C CA . GLY A 1 71 ? -12.149 3.109 15.708 1.00 95.31 71 GLY A CA 1
ATOM 571 C C . GLY A 1 71 ? -13.286 2.960 14.688 1.00 95.31 71 GLY A C 1
ATOM 572 O O . GLY A 1 71 ? -14.003 1.966 14.745 1.00 95.31 71 GLY A O 1
ATOM 573 N N . ASP A 1 72 ? -13.457 3.907 13.757 1.00 97.81 72 ASP A N 1
ATOM 574 C CA . ASP A 1 72 ? -14.522 3.886 12.751 1.00 97.81 72 ASP A CA 1
ATOM 575 C C . ASP A 1 72 ? -13.963 3.529 11.359 1.00 97.81 72 ASP A C 1
ATOM 577 O O . ASP A 1 72 ? -13.406 4.397 10.677 1.00 97.81 72 ASP A O 1
ATOM 581 N N . PRO A 1 73 ? -14.130 2.278 10.889 1.00 97.00 73 PRO A N 1
ATOM 582 C CA . PRO A 1 73 ? -13.661 1.860 9.569 1.00 97.00 73 PRO A CA 1
ATOM 583 C C . PRO A 1 73 ? -14.450 2.504 8.417 1.00 97.00 73 PRO A C 1
ATOM 585 O O . PRO A 1 73 ? -14.010 2.458 7.272 1.00 97.00 73 PRO A O 1
ATOM 588 N N . ALA A 1 74 ? -15.606 3.118 8.676 1.00 97.56 74 ALA A N 1
ATOM 589 C CA . ALA A 1 74 ? -16.346 3.882 7.677 1.00 97.56 74 ALA A CA 1
ATOM 590 C C . ALA A 1 74 ? -16.080 5.391 7.772 1.00 97.56 74 ALA A C 1
ATOM 592 O O . ALA A 1 74 ? -16.558 6.133 6.913 1.00 97.56 74 ALA A O 1
ATOM 593 N N . GLY A 1 75 ? -15.331 5.847 8.778 1.00 97.88 75 GLY A N 1
ATOM 594 C CA . GLY A 1 75 ? -15.059 7.254 9.051 1.00 97.88 75 GLY A CA 1
ATOM 595 C C . GLY A 1 75 ? -14.185 7.922 7.989 1.00 97.88 75 GLY A C 1
ATOM 596 O O . GLY A 1 75 ? -13.568 7.271 7.147 1.00 97.88 75 GLY A O 1
ATOM 597 N N . GLU A 1 76 ? -14.101 9.254 8.027 1.00 98.00 76 GLU A N 1
ATOM 598 C CA . GLU A 1 76 ? -13.320 10.012 7.038 1.00 98.00 76 GLU A CA 1
ATOM 599 C C . GLU A 1 76 ? -11.833 9.604 6.984 1.00 98.00 76 GLU A C 1
ATOM 601 O O . GLU A 1 76 ? -11.332 9.383 5.881 1.00 98.00 76 GLU A O 1
ATOM 606 N N . PRO A 1 77 ? -11.130 9.385 8.116 1.00 98.25 77 PRO A N 1
ATOM 607 C CA . PRO A 1 77 ? -9.742 8.920 8.073 1.00 98.25 77 PRO A CA 1
ATOM 608 C C . PRO A 1 77 ? -9.572 7.540 7.424 1.00 98.25 77 PRO A C 1
ATOM 610 O O . PRO A 1 77 ? -8.581 7.310 6.729 1.00 98.25 77 PRO A O 1
ATOM 613 N N . ALA A 1 78 ? -10.537 6.637 7.617 1.00 98.38 78 ALA A N 1
ATOM 614 C CA . ALA A 1 78 ? -10.537 5.302 7.024 1.00 98.38 78 ALA A CA 1
ATOM 615 C C . ALA A 1 78 ? -10.864 5.338 5.519 1.00 98.38 78 ALA A C 1
ATOM 617 O O . ALA A 1 78 ? -10.272 4.602 4.729 1.00 98.38 78 ALA A O 1
ATOM 618 N N . ARG A 1 79 ? -11.745 6.250 5.087 1.00 98.31 79 ARG A N 1
ATOM 619 C CA . ARG A 1 79 ? -11.995 6.494 3.658 1.00 98.31 79 ARG A CA 1
ATOM 620 C C . ARG A 1 79 ? -10.762 7.042 2.950 1.00 98.31 79 ARG A C 1
ATOM 622 O O . ARG A 1 79 ? -10.456 6.590 1.848 1.00 98.31 79 ARG A O 1
ATOM 629 N N . GLU A 1 80 ? -10.041 7.972 3.573 1.00 98.50 80 GLU A N 1
ATOM 630 C CA . GLU A 1 80 ? -8.795 8.485 2.997 1.00 98.50 80 GLU A CA 1
ATOM 631 C C . GLU A 1 80 ? -7.728 7.388 2.907 1.00 98.50 80 GLU A C 1
ATOM 633 O O . GLU A 1 80 ? -7.135 7.199 1.845 1.00 98.50 80 GLU A O 1
ATOM 638 N N . LEU A 1 81 ? -7.575 6.572 3.956 1.00 98.62 81 LEU A N 1
ATOM 639 C CA . LEU A 1 81 ? -6.725 5.379 3.923 1.00 98.62 81 LEU A CA 1
ATOM 640 C C . LEU A 1 81 ? -7.051 4.480 2.718 1.00 98.62 81 LEU A C 1
ATOM 642 O O . LEU A 1 81 ? -6.155 4.092 1.965 1.00 98.62 81 LEU A O 1
ATOM 646 N N . ALA A 1 82 ? -8.334 4.186 2.494 1.00 98.31 82 ALA A N 1
ATOM 647 C CA . ALA A 1 82 ? -8.765 3.344 1.384 1.00 98.31 82 ALA A CA 1
ATOM 648 C C . ALA A 1 82 ? -8.485 3.975 0.008 1.00 98.31 82 ALA A C 1
ATOM 650 O O . ALA A 1 82 ? -8.095 3.274 -0.933 1.00 98.31 82 ALA A O 1
ATOM 651 N N . ARG A 1 83 ? -8.621 5.303 -0.123 1.00 98.19 83 ARG A N 1
ATOM 652 C CA . ARG A 1 83 ? -8.252 6.042 -1.344 1.00 98.19 83 ARG A CA 1
ATOM 653 C C . ARG A 1 83 ? -6.752 5.969 -1.614 1.00 98.19 83 ARG A C 1
ATOM 655 O O . ARG A 1 83 ? -6.359 5.694 -2.751 1.00 98.19 83 ARG A O 1
ATOM 662 N N . MET A 1 84 ? -5.927 6.172 -0.587 1.00 98.44 84 MET A N 1
ATOM 663 C CA . MET A 1 84 ? -4.469 6.066 -0.679 1.00 98.44 84 MET A CA 1
ATOM 664 C C . MET A 1 84 ? -4.046 4.652 -1.088 1.00 98.44 84 MET A C 1
ATOM 666 O O . MET A 1 84 ? -3.271 4.493 -2.031 1.00 98.44 84 MET A O 1
ATOM 670 N N . HIS A 1 85 ? -4.626 3.627 -0.459 1.00 97.94 85 HIS A N 1
ATOM 671 C CA . HIS A 1 85 ? -4.375 2.228 -0.799 1.00 97.94 85 HIS A CA 1
ATOM 672 C C . HIS A 1 85 ? -4.761 1.912 -2.252 1.00 97.94 85 HIS A C 1
ATOM 674 O O . HIS A 1 85 ? -3.983 1.336 -3.010 1.00 97.94 85 HIS A O 1
ATOM 680 N N . ALA A 1 86 ? -5.924 2.392 -2.701 1.00 97.00 86 ALA A N 1
ATOM 681 C CA . ALA A 1 86 ? -6.353 2.233 -4.086 1.00 97.00 86 ALA A CA 1
ATOM 682 C C . ALA A 1 86 ? -5.424 2.952 -5.085 1.00 97.00 86 ALA A C 1
ATOM 684 O O . ALA A 1 86 ? -5.252 2.478 -6.209 1.00 97.00 86 ALA A O 1
ATOM 685 N N . ARG A 1 87 ? -4.835 4.100 -4.718 1.00 96.19 87 ARG A N 1
ATOM 686 C CA . ARG A 1 87 ? -3.806 4.771 -5.533 1.00 96.19 87 ARG A CA 1
ATOM 687 C C . ARG A 1 87 ? -2.533 3.926 -5.599 1.00 96.19 87 ARG A C 1
ATOM 689 O O . ARG A 1 87 ? -1.983 3.759 -6.683 1.00 96.19 87 ARG A O 1
ATOM 696 N N . TRP A 1 88 ? -2.099 3.359 -4.474 1.00 96.44 88 TRP A N 1
ATOM 697 C CA . TRP A 1 88 ? -0.915 2.502 -4.414 1.00 96.44 88 TRP A CA 1
ATOM 698 C C . TRP A 1 88 ? -1.070 1.261 -5.302 1.00 96.44 88 TRP A C 1
ATOM 700 O O . TRP A 1 88 ? -0.184 0.977 -6.106 1.00 96.44 88 TRP A O 1
ATOM 710 N N . ILE A 1 89 ? -2.226 0.589 -5.267 1.00 94.44 89 ILE A N 1
ATOM 711 C CA . ILE A 1 89 ? -2.507 -0.560 -6.145 1.00 94.44 89 ILE A CA 1
ATOM 712 C C . ILE A 1 89 ? -2.465 -0.156 -7.621 1.00 94.44 89 ILE A C 1
ATOM 714 O O . ILE A 1 89 ? -1.835 -0.837 -8.425 1.00 94.44 89 ILE A O 1
ATOM 718 N N . ARG A 1 90 ? -3.090 0.966 -8.000 1.00 93.81 90 ARG A N 1
ATOM 719 C CA . ARG A 1 90 ? -3.072 1.450 -9.394 1.00 93.81 90 ARG A CA 1
ATOM 720 C C . ARG A 1 90 ? -1.667 1.749 -9.903 1.00 93.81 90 ARG A C 1
ATOM 722 O O . ARG A 1 90 ? -1.394 1.512 -11.075 1.00 93.81 90 ARG A O 1
ATOM 729 N N . LEU A 1 91 ? -0.771 2.236 -9.043 1.00 92.25 91 LEU A N 1
ATOM 730 C CA . LEU A 1 91 ? 0.631 2.447 -9.413 1.00 92.25 91 LEU A CA 1
ATOM 731 C C . LEU A 1 91 ? 1.334 1.128 -9.767 1.00 92.25 91 LEU A C 1
ATOM 733 O O . LEU A 1 91 ? 2.130 1.114 -10.703 1.00 92.25 91 LEU A O 1
ATOM 737 N N . HIS A 1 92 ? 1.002 0.036 -9.072 1.00 90.81 92 HIS A N 1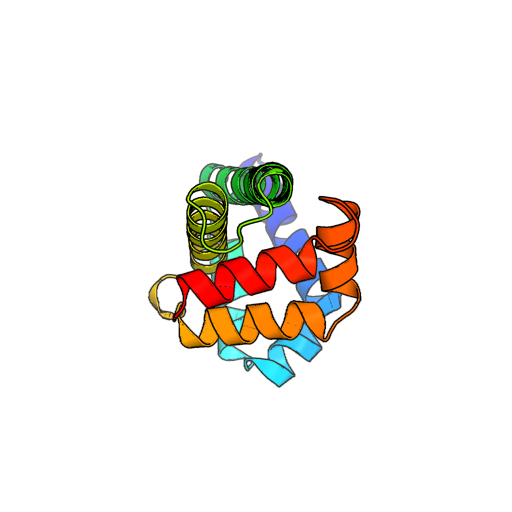
ATOM 738 C CA . HIS A 1 92 ? 1.594 -1.288 -9.293 1.00 90.81 92 HIS A CA 1
ATOM 739 C C . HIS A 1 92 ? 0.947 -2.036 -10.460 1.00 90.81 92 HIS A C 1
ATOM 741 O O . HIS A 1 92 ? 1.642 -2.592 -11.301 1.00 90.81 92 HIS A O 1
ATOM 747 N N . TRP A 1 93 ? -0.384 -2.063 -10.519 1.00 90.00 93 TRP A N 1
ATOM 748 C CA . TRP A 1 93 ? -1.131 -2.870 -11.490 1.00 90.00 93 TRP A CA 1
ATOM 749 C C . TRP A 1 93 ? -1.425 -2.123 -12.796 1.00 90.00 93 TRP A C 1
ATOM 751 O O . TRP A 1 93 ? -1.709 -2.743 -13.819 1.00 90.00 93 TRP A O 1
ATOM 761 N N . GLY A 1 94 ? -1.372 -0.791 -12.767 1.00 84.81 94 GLY A N 1
ATOM 762 C CA . GLY A 1 94 ? -1.844 0.078 -13.839 1.00 84.81 94 GLY A CA 1
ATOM 763 C C . GLY A 1 94 ? -3.359 0.314 -13.796 1.00 84.81 94 GLY A C 1
ATOM 764 O O . GLY A 1 94 ? -4.140 -0.522 -13.335 1.00 84.81 94 GLY A O 1
ATOM 765 N N . GLU A 1 95 ? -3.791 1.460 -14.329 1.00 78.94 95 GLU A N 1
ATOM 766 C CA . GLU A 1 95 ? -5.209 1.868 -14.351 1.00 78.94 95 GLU A CA 1
ATOM 767 C C . GLU A 1 95 ? -6.114 0.865 -15.083 1.00 78.94 95 GLU A C 1
ATOM 769 O O . GLU A 1 95 ? -7.261 0.672 -14.696 1.00 78.94 95 GLU A O 1
ATOM 774 N N . GLY A 1 96 ? -5.598 0.179 -16.109 1.00 84.31 96 GLY A N 1
ATOM 775 C CA . GLY A 1 96 ? -6.372 -0.788 -16.897 1.00 84.31 96 GLY A CA 1
ATOM 776 C C . GLY A 1 96 ? -6.643 -2.126 -16.200 1.00 84.31 96 GLY A C 1
ATOM 777 O O . GLY A 1 96 ? -7.501 -2.873 -16.662 1.00 84.31 96 GLY A O 1
ATOM 778 N N . ARG A 1 97 ? -5.925 -2.446 -15.113 1.00 84.94 97 ARG A N 1
ATOM 779 C CA . ARG A 1 97 ? -6.079 -3.710 -14.364 1.00 84.94 97 ARG A CA 1
ATOM 780 C C . ARG A 1 97 ? -6.686 -3.520 -12.977 1.00 84.94 97 ARG A C 1
ATOM 782 O O . ARG A 1 97 ? -7.081 -4.495 -12.343 1.00 84.94 97 ARG A O 1
ATOM 789 N N . TYR A 1 98 ? -6.783 -2.283 -12.496 1.00 91.75 98 TYR A N 1
ATOM 790 C CA . TYR A 1 98 ? -7.466 -1.996 -11.245 1.00 91.75 98 TYR A CA 1
ATOM 791 C C . TYR A 1 98 ? -8.985 -2.152 -11.402 1.00 91.75 98 TYR A C 1
ATOM 793 O O . TYR A 1 98 ? -9.609 -1.538 -12.265 1.00 91.75 98 TYR A O 1
ATOM 801 N N . SER A 1 99 ? -9.605 -2.895 -10.487 1.00 92.25 99 SER A N 1
ATOM 802 C CA . SER A 1 99 ? -11.056 -2.907 -10.302 1.00 92.25 99 SER A CA 1
ATOM 803 C C . SER A 1 99 ? -11.396 -2.938 -8.811 1.00 92.25 99 SER A C 1
ATOM 805 O O . SER A 1 99 ? -10.583 -3.359 -7.984 1.00 92.25 99 SER A O 1
ATOM 807 N N . ARG A 1 100 ? -12.606 -2.485 -8.442 1.00 93.81 100 ARG A N 1
ATOM 808 C CA . ARG A 1 100 ? -13.076 -2.572 -7.044 1.00 93.81 100 ARG A CA 1
ATOM 809 C C . ARG A 1 100 ? -13.138 -4.028 -6.568 1.00 93.81 100 ARG A C 1
ATOM 811 O O . ARG A 1 100 ? -12.804 -4.301 -5.423 1.00 93.81 100 ARG A O 1
ATOM 818 N N . GLU A 1 101 ? -13.509 -4.946 -7.458 1.00 92.25 101 GLU A N 1
ATOM 819 C CA . GLU A 1 101 ? -13.560 -6.384 -7.186 1.00 92.25 101 GLU A CA 1
ATOM 820 C C . GLU A 1 101 ? -12.167 -6.965 -6.912 1.00 92.25 101 GLU A C 1
ATOM 822 O O . GLU A 1 101 ? -11.967 -7.607 -5.883 1.00 92.25 101 GLU A O 1
ATOM 827 N N . ALA A 1 102 ? -11.181 -6.670 -7.764 1.00 90.69 102 ALA A N 1
ATOM 828 C CA . ALA A 1 102 ? -9.811 -7.144 -7.576 1.00 90.69 102 ALA A CA 1
ATOM 829 C C . ALA A 1 102 ? -9.175 -6.559 -6.303 1.00 90.69 102 ALA A C 1
ATOM 831 O O . ALA A 1 102 ? -8.500 -7.268 -5.560 1.00 90.69 102 ALA A O 1
ATOM 832 N N . HIS A 1 103 ? -9.444 -5.283 -6.005 1.00 94.44 103 HIS A N 1
ATOM 833 C CA . HIS A 1 103 ? -9.016 -4.656 -4.754 1.00 94.44 103 HIS A CA 1
ATOM 834 C C . HIS A 1 103 ? -9.647 -5.354 -3.536 1.00 94.44 103 HIS A C 1
ATOM 836 O O . HIS A 1 103 ? -8.949 -5.645 -2.567 1.00 94.44 103 HIS A O 1
ATOM 842 N N . ARG A 1 104 ? -10.939 -5.699 -3.592 1.00 93.38 104 ARG A N 1
ATOM 843 C CA . ARG A 1 104 ? -11.600 -6.438 -2.508 1.00 93.38 104 ARG A CA 1
ATOM 844 C C . ARG A 1 104 ? -11.005 -7.835 -2.321 1.00 93.38 104 ARG A C 1
ATOM 846 O O . ARG A 1 104 ? -10.736 -8.222 -1.188 1.00 93.38 104 ARG A O 1
ATOM 853 N N . GLY A 1 105 ? -10.754 -8.560 -3.412 1.00 90.94 105 GLY A N 1
ATOM 854 C CA . GLY A 1 105 ? -10.110 -9.877 -3.365 1.00 90.94 105 GLY A CA 1
ATOM 855 C C . GLY A 1 105 ? -8.715 -9.827 -2.734 1.00 90.94 105 GLY A C 1
ATOM 856 O O . GLY A 1 105 ? -8.382 -10.673 -1.906 1.00 90.94 105 GLY A O 1
ATOM 857 N N . LEU A 1 106 ? -7.930 -8.792 -3.052 1.00 91.88 106 LEU A N 1
ATOM 858 C CA . LEU A 1 106 ? -6.631 -8.554 -2.421 1.00 91.88 106 LEU A CA 1
ATOM 859 C C . LEU A 1 106 ? -6.767 -8.283 -0.916 1.00 91.88 106 LEU A C 1
ATOM 861 O O . LEU A 1 106 ? -6.053 -8.890 -0.124 1.00 91.88 106 LEU A O 1
ATOM 865 N N . ALA A 1 107 ? -7.700 -7.413 -0.519 1.00 93.69 107 ALA A N 1
ATOM 866 C CA . ALA A 1 107 ? -7.918 -7.072 0.885 1.00 93.69 107 ALA A CA 1
ATOM 867 C C . ALA A 1 107 ? -8.297 -8.304 1.725 1.00 93.69 107 ALA A C 1
ATOM 869 O O . ALA A 1 107 ? -7.757 -8.509 2.806 1.00 93.69 107 ALA A O 1
ATOM 870 N N . GLN A 1 108 ? -9.178 -9.168 1.216 1.00 90.62 108 GLN A N 1
ATOM 871 C CA . GLN A 1 108 ? -9.583 -10.390 1.922 1.00 90.62 108 GLN A CA 1
ATOM 872 C C . GLN A 1 108 ? -8.417 -11.362 2.132 1.00 90.62 108 GLN A C 1
ATOM 874 O O . GLN A 1 108 ? -8.348 -12.037 3.158 1.00 90.62 108 GLN A O 1
ATOM 879 N N . MET A 1 109 ? -7.474 -11.403 1.190 1.00 89.81 109 MET A N 1
ATOM 880 C CA . MET A 1 109 ? -6.278 -12.229 1.311 1.00 89.81 109 MET A CA 1
ATOM 881 C C . MET A 1 109 ? -5.365 -11.761 2.451 1.00 89.81 109 MET A C 1
ATOM 883 O O . MET A 1 109 ? -4.763 -12.609 3.104 1.00 89.81 109 MET A O 1
ATOM 887 N N . TYR A 1 110 ? -5.329 -10.464 2.779 1.00 93.56 110 TYR A N 1
ATOM 888 C CA . TYR A 1 110 ? -4.500 -9.967 3.886 1.00 93.56 110 TYR A CA 1
ATOM 889 C C . TYR A 1 110 ? -4.827 -10.622 5.235 1.00 93.56 110 TYR A C 1
ATOM 891 O O . TYR A 1 110 ? -3.941 -10.763 6.071 1.00 93.56 110 TYR A O 1
ATOM 899 N N . LEU A 1 111 ? -6.070 -11.075 5.435 1.00 91.31 111 LEU A N 1
ATOM 900 C CA . LEU A 1 111 ? -6.474 -11.823 6.633 1.00 91.31 111 LEU A CA 1
ATOM 901 C C . LEU A 1 111 ? -6.172 -13.324 6.547 1.00 91.31 111 LEU A C 1
ATOM 903 O O . LEU A 1 111 ? -6.148 -14.006 7.573 1.00 91.31 111 LEU A O 1
ATOM 907 N N . ALA A 1 112 ? -5.998 -13.850 5.338 1.00 87.56 112 ALA A N 1
ATOM 908 C CA . ALA A 1 112 ? -5.733 -15.262 5.091 1.00 87.56 112 ALA A CA 1
ATOM 909 C C . ALA A 1 112 ? -4.235 -15.605 5.130 1.00 87.56 112 ALA A C 1
ATOM 911 O O . ALA A 1 112 ? -3.891 -16.778 5.258 1.00 87.56 112 ALA A O 1
ATOM 912 N N . ASP A 1 113 ? -3.358 -14.606 5.013 1.00 88.38 113 ASP A N 1
ATOM 913 C CA . ASP A 1 113 ? -1.907 -14.774 4.985 1.00 88.38 113 ASP A CA 1
ATOM 914 C C . ASP A 1 113 ? -1.239 -13.970 6.106 1.00 88.38 113 ASP A C 1
ATOM 916 O O . ASP A 1 113 ? -1.234 -12.735 6.110 1.00 88.38 113 ASP A O 1
ATOM 920 N N . ASP A 1 114 ? -0.623 -14.690 7.043 1.00 90.50 114 ASP A N 1
ATOM 921 C CA . ASP A 1 114 ? 0.017 -14.110 8.222 1.00 90.50 114 ASP A CA 1
ATOM 922 C C . ASP A 1 114 ? 1.151 -13.133 7.885 1.00 90.50 114 ASP A C 1
ATOM 924 O O . ASP A 1 114 ? 1.457 -12.263 8.696 1.00 90.50 114 ASP A O 1
ATOM 928 N N . ARG A 1 115 ? 1.758 -13.214 6.692 1.00 91.69 115 ARG A N 1
ATOM 929 C CA . ARG A 1 115 ? 2.796 -12.261 6.266 1.00 91.69 115 ARG A CA 1
ATOM 930 C C . ARG A 1 115 ? 2.213 -10.872 6.036 1.00 91.69 115 ARG A C 1
ATOM 932 O O . ARG A 1 115 ? 2.822 -9.882 6.433 1.00 91.69 115 ARG A O 1
ATOM 939 N N . PHE A 1 116 ? 1.036 -10.795 5.414 1.00 89.38 116 PHE A N 1
ATOM 940 C CA . PHE A 1 116 ? 0.338 -9.524 5.219 1.00 89.38 116 PHE A CA 1
ATOM 941 C C . PHE A 1 116 ? -0.212 -8.998 6.537 1.00 89.38 116 PHE A C 1
ATOM 943 O O . PHE A 1 116 ? -0.089 -7.800 6.797 1.00 89.38 116 PHE A O 1
ATOM 950 N N . ARG A 1 117 ? -0.731 -9.895 7.388 1.00 93.56 117 ARG A N 1
ATOM 951 C CA . ARG A 1 117 ? -1.156 -9.524 8.738 1.00 93.56 117 ARG A CA 1
ATOM 952 C C . ARG A 1 117 ? -0.009 -8.900 9.535 1.00 93.56 117 ARG A C 1
ATOM 954 O O . ARG A 1 117 ? -0.119 -7.775 10.008 1.00 93.56 117 ARG A O 1
ATOM 961 N N . ALA A 1 118 ? 1.129 -9.587 9.615 1.00 95.25 118 ALA A N 1
ATOM 962 C CA . ALA A 1 118 ? 2.306 -9.086 10.319 1.00 95.25 118 ALA A CA 1
ATOM 963 C C . ALA A 1 118 ? 2.792 -7.746 9.747 1.00 95.25 118 ALA A C 1
ATOM 965 O O . ALA A 1 118 ? 3.092 -6.831 10.507 1.00 95.25 118 ALA A O 1
ATOM 966 N N . TYR A 1 119 ? 2.807 -7.587 8.420 1.00 95.38 119 TYR A N 1
ATOM 967 C CA . TYR A 1 119 ? 3.282 -6.360 7.778 1.00 95.38 119 TYR A CA 1
ATOM 968 C C . TYR A 1 119 ? 2.521 -5.100 8.225 1.00 95.38 119 TYR A C 1
ATOM 970 O O . TYR A 1 119 ? 3.149 -4.064 8.465 1.00 95.38 119 TYR A O 1
ATOM 978 N N . TYR A 1 120 ? 1.189 -5.157 8.337 1.00 97.19 120 TYR A N 1
ATOM 979 C CA . TYR A 1 120 ? 0.401 -4.011 8.805 1.00 97.19 120 TYR A CA 1
ATOM 980 C C . TYR A 1 120 ? 0.344 -3.926 10.329 1.00 97.19 120 TYR A C 1
ATOM 982 O O . TYR A 1 120 ? 0.419 -2.817 10.858 1.00 97.19 120 TYR A O 1
ATOM 990 N N . ASP A 1 121 ? 0.281 -5.052 11.038 1.00 97.31 121 ASP A N 1
ATOM 991 C CA . ASP A 1 121 ? 0.218 -5.064 12.502 1.00 97.31 121 ASP A CA 1
ATOM 992 C C . ASP A 1 121 ? 1.525 -4.571 13.141 1.00 97.31 121 ASP A C 1
ATOM 994 O O . ASP A 1 121 ? 1.500 -3.740 14.047 1.00 97.31 121 ASP A O 1
ATOM 998 N N . GLU A 1 122 ? 2.691 -4.958 12.619 1.00 96.88 122 GLU A N 1
ATOM 999 C CA . GLU A 1 122 ? 3.978 -4.376 13.031 1.00 96.88 122 GLU A CA 1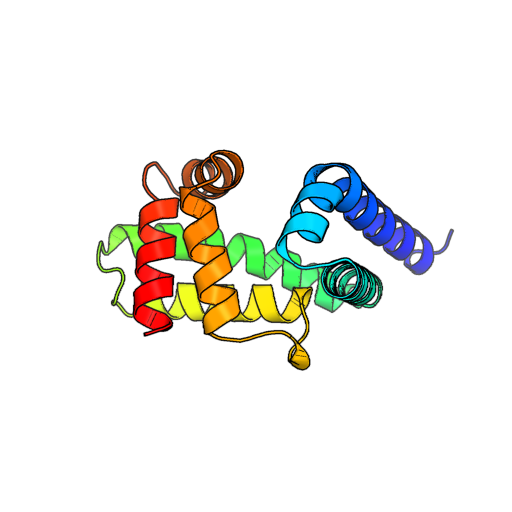
ATOM 1000 C C . GLU A 1 122 ? 4.036 -2.873 12.715 1.00 96.88 122 GLU A C 1
ATOM 1002 O O . GLU A 1 122 ? 4.614 -2.067 13.454 1.00 96.88 122 GLU A O 1
ATOM 1007 N N . ALA A 1 123 ? 3.405 -2.476 11.609 1.00 94.94 123 ALA A N 1
ATOM 1008 C CA . ALA A 1 123 ? 3.389 -1.108 11.137 1.00 94.94 123 ALA A CA 1
ATOM 1009 C C . ALA A 1 123 ? 2.294 -0.235 11.751 1.00 94.94 123 ALA A C 1
ATOM 1011 O O . ALA A 1 123 ? 2.324 0.956 11.483 1.00 94.94 123 ALA A O 1
ATOM 1012 N N . ALA A 1 124 ? 1.335 -0.733 12.527 1.00 96.12 124 ALA A N 1
ATOM 1013 C CA . ALA A 1 124 ? 0.289 0.125 13.092 1.00 96.12 124 ALA A CA 1
ATOM 1014 C C . ALA A 1 124 ? -0.299 -0.342 14.433 1.00 96.12 124 ALA A C 1
ATOM 1016 O O . ALA A 1 124 ? -1.020 0.427 15.066 1.00 96.12 124 ALA A O 1
ATOM 1017 N N . GLY A 1 125 ? 0.100 -1.515 14.920 1.00 95.94 125 GLY A N 1
ATOM 1018 C CA . GLY A 1 125 ? -0.389 -2.139 16.146 1.00 95.94 125 GLY A CA 1
ATOM 1019 C C . GLY A 1 125 ? -1.240 -3.376 15.859 1.00 95.94 125 GLY A C 1
ATOM 1020 O O . GLY A 1 125 ? -1.718 -3.571 14.746 1.00 95.94 125 GLY A O 1
ATOM 1021 N N . GLU A 1 126 ? -1.435 -4.208 16.881 1.00 96.19 126 GLU A N 1
ATOM 1022 C CA . GLU A 1 126 ? -2.281 -5.404 16.798 1.00 96.19 126 GLU A CA 1
ATOM 1023 C C . GLU A 1 126 ? -3.696 -5.055 16.301 1.00 96.19 126 GLU A C 1
ATOM 1025 O O . GLU A 1 126 ? -4.318 -4.105 16.789 1.00 96.19 126 GLU A O 1
ATOM 1030 N N . GLY A 1 127 ? -4.196 -5.816 15.324 1.00 96.81 127 GLY A N 1
ATOM 1031 C CA . GLY A 1 127 ? -5.519 -5.605 14.727 1.00 96.81 127 GLY A CA 1
ATOM 1032 C C . GLY A 1 127 ? -5.552 -4.565 13.602 1.00 96.81 127 GLY A C 1
ATOM 1033 O O . GLY A 1 127 ? -6.632 -4.188 13.132 1.00 96.81 127 GLY A O 1
ATOM 1034 N N . ALA A 1 128 ? -4.393 -4.061 13.169 1.00 98.00 128 ALA A N 1
ATOM 1035 C CA . ALA A 1 128 ? -4.312 -3.083 12.090 1.00 98.00 128 ALA A CA 1
ATOM 1036 C C . ALA A 1 128 ? -4.760 -3.654 10.748 1.00 98.00 128 ALA A C 1
ATOM 1038 O O . ALA A 1 128 ? -5.422 -2.961 9.973 1.00 98.00 128 ALA A O 1
ATOM 1039 N N . THR A 1 129 ? -4.432 -4.913 10.478 1.00 98.06 129 THR A N 1
ATOM 1040 C CA . THR A 1 129 ? -4.835 -5.594 9.246 1.00 98.06 129 THR A CA 1
ATOM 1041 C C . THR A 1 129 ? -6.347 -5.751 9.181 1.00 98.06 129 THR A C 1
ATOM 1043 O O . THR A 1 129 ? -6.964 -5.418 8.170 1.00 98.06 129 THR A O 1
ATOM 1046 N N . GLU A 1 130 ? -6.969 -6.189 10.274 1.00 97.81 130 GLU A N 1
ATOM 1047 C CA . GLU A 1 130 ? -8.420 -6.299 10.404 1.00 97.81 130 GLU A CA 1
ATOM 1048 C C . GLU A 1 130 ? -9.100 -4.939 10.194 1.00 97.81 130 GLU A C 1
ATOM 1050 O O . GLU A 1 130 ? -10.071 -4.847 9.437 1.00 97.81 130 GLU A O 1
ATOM 1055 N N . PHE A 1 131 ? -8.563 -3.869 10.792 1.00 98.44 131 PHE A N 1
ATOM 1056 C CA . PHE A 1 131 ? -9.084 -2.515 10.596 1.00 98.44 131 PHE A CA 1
ATOM 1057 C C . PHE A 1 131 ? -8.939 -2.041 9.143 1.00 98.44 131 PHE A C 1
ATOM 1059 O O . PHE A 1 131 ? -9.898 -1.517 8.569 1.00 98.44 131 PHE A O 1
ATOM 1066 N N . LEU A 1 132 ? -7.766 -2.239 8.530 1.00 98.38 132 LEU A N 1
ATOM 1067 C CA . LEU A 1 132 ? -7.522 -1.895 7.130 1.00 98.38 132 LEU A CA 1
ATOM 1068 C C . LEU A 1 132 ? -8.537 -2.596 6.228 1.00 98.38 132 LEU A C 1
ATOM 1070 O O . LEU A 1 132 ? -9.184 -1.942 5.415 1.00 98.38 132 LEU A O 1
ATOM 1074 N N . VAL A 1 133 ? -8.715 -3.908 6.383 1.00 98.19 133 VAL A N 1
ATOM 1075 C CA . VAL A 1 133 ? -9.640 -4.681 5.547 1.00 98.19 133 VAL A CA 1
ATOM 1076 C C . VAL A 1 133 ? -11.078 -4.208 5.733 1.00 98.19 133 VAL A C 1
ATOM 1078 O O . VAL A 1 133 ? -11.763 -3.998 4.735 1.00 98.19 133 VAL A O 1
ATOM 1081 N N . ALA A 1 134 ? -11.518 -3.931 6.963 1.00 98.25 134 ALA A N 1
ATOM 1082 C CA . ALA A 1 134 ? -12.842 -3.357 7.209 1.00 98.25 134 ALA A CA 1
ATOM 1083 C C . ALA A 1 134 ? -13.026 -1.987 6.522 1.00 98.25 134 ALA A C 1
ATOM 1085 O O . ALA A 1 134 ? -14.070 -1.732 5.914 1.00 98.25 134 ALA A O 1
ATOM 1086 N N . ALA A 1 135 ? -12.006 -1.123 6.564 1.00 98.31 135 ALA A N 1
ATOM 1087 C CA . ALA A 1 135 ? -12.027 0.172 5.886 1.00 98.31 135 ALA A CA 1
ATOM 1088 C C . ALA A 1 135 ? -12.105 0.030 4.359 1.00 98.31 135 ALA A C 1
ATOM 1090 O O . ALA A 1 135 ? -12.891 0.716 3.698 1.00 98.31 135 ALA A O 1
ATOM 1091 N N . LEU A 1 136 ? -11.331 -0.900 3.794 1.00 98.19 136 LEU A N 1
ATOM 1092 C CA . LEU A 1 136 ? -11.362 -1.209 2.368 1.00 98.19 136 LEU A CA 1
ATOM 1093 C C . LEU A 1 136 ? -12.721 -1.779 1.952 1.00 98.19 136 LEU A C 1
ATOM 1095 O O . LEU A 1 136 ? -13.281 -1.328 0.957 1.00 98.19 136 LEU A O 1
ATOM 1099 N N . GLU A 1 137 ? -13.291 -2.718 2.706 1.00 97.06 137 GLU A N 1
ATOM 1100 C CA . GLU A 1 137 ? -14.605 -3.284 2.390 1.00 97.06 137 GLU A CA 1
ATOM 1101 C C . GLU A 1 137 ? -15.722 -2.236 2.448 1.00 97.06 137 GLU A C 1
ATOM 1103 O O . GLU A 1 137 ? -16.575 -2.222 1.560 1.00 97.06 137 GLU A O 1
ATOM 1108 N N . SER A 1 138 ? -15.684 -1.330 3.430 1.00 96.81 138 SER A N 1
ATOM 1109 C CA . SER A 1 138 ? -16.620 -0.203 3.544 1.00 96.81 138 SER A CA 1
ATOM 1110 C C . SER A 1 138 ? -16.514 0.752 2.350 1.00 96.81 138 SER A C 1
ATOM 1112 O O . SER A 1 138 ? -17.518 1.134 1.752 1.00 96.81 138 SER A O 1
ATOM 1114 N N . TYR A 1 139 ? -15.289 1.092 1.938 1.00 97.00 139 TYR A N 1
ATOM 1115 C CA . TYR A 1 139 ? -15.039 1.960 0.786 1.00 97.00 139 TYR A CA 1
ATOM 1116 C C . TYR A 1 139 ? -15.369 1.301 -0.565 1.00 97.00 139 TYR A C 1
ATOM 1118 O O . TYR A 1 139 ? -15.671 1.993 -1.542 1.00 97.00 139 TYR A O 1
ATOM 1126 N N . LEU A 1 140 ? -15.267 -0.026 -0.664 1.00 95.06 140 LEU A N 1
ATOM 1127 C CA . LEU A 1 140 ? -15.472 -0.787 -1.901 1.00 95.06 140 LEU A CA 1
ATOM 1128 C C . LEU A 1 140 ? -16.905 -1.309 -2.086 1.00 95.06 140 LEU A C 1
ATOM 1130 O O . LEU A 1 140 ? -17.210 -1.756 -3.194 1.00 95.06 140 LEU A O 1
ATOM 1134 N N . ALA A 1 141 ? -17.754 -1.226 -1.057 1.00 86.06 141 ALA A N 1
ATOM 1135 C CA . ALA A 1 141 ? -19.196 -1.486 -1.134 1.00 86.06 141 ALA A CA 1
ATOM 1136 C C . ALA A 1 141 ? -19.906 -0.530 -2.112 1.00 86.06 141 ALA A C 1
ATOM 1138 O O . ALA A 1 141 ? -20.788 -1.006 -2.854 1.00 86.06 141 ALA A O 1
#

InterPro domains:
  IPR012925 TipAS antibiotic-recognition domain [PF07739] (22-139)
  IPR036244 TipA-like multidrug resistance regulator, antibiotic-recognition domain [G3DSA:1.10.490.50] (50-141)
  IPR036244 TipA-like multidrug resistance regulator, antibiotic-recognition domain [SSF89082] (52-140)

Sequence (141 aa):
MSEHEEFKALKRQAIEENERAHGREARERYGDDAVDAANERLASLSQDEWGEKDRLEQAIKEQLRAAMVTGDPAGEPARELARMHARWIRLHWGEGRYSREAHRGLAQMYLADDRFRAYYDEAAGEGATEFLVAALESYLA